Protein AF-A0A1G3A0U7-F1 (afdb_monomer_lite)

Sequence (70 aa):
MIRQVACTLASLLFALTTSARAPQETDEQLKKNLRDKGLVGTWIYDDIEEGYAEAKKSGKPLMIVFRCVP

Secondary structure (DSSP, 8-state):
-HHHHHHHHHHHHHHTT---PPPPPPHHHHHHHHT-PPPPSS---S-HHHHHHHHHHHTSPPP--PPP--

Foldseek 3Di:
DVVVVVVVVVVVVVVVPPDDDPPDDDPVRQCVVVVDDPDDPPDDPPDVPVQVVVCVVVVHDGDDDDDDGD

Radius of gyration: 25.1 Å; chains: 1; bounding box: 65×13×52 Å

Structure (mmCIF, N/CA/C/O backbone):
data_AF-A0A1G3A0U7-F1
#
_entry.id   AF-A0A1G3A0U7-F1
#
loop_
_atom_site.group_PDB
_atom_site.id
_atom_site.type_symbol
_atom_site.label_atom_id
_atom_site.label_alt_id
_atom_site.label_comp_id
_atom_site.label_asym_id
_atom_site.label_entity_id
_atom_site.label_seq_id
_atom_site.pdbx_PDB_ins_code
_atom_site.Cartn_x
_atom_site.Cartn_y
_atom_site.Cartn_z
_atom_site.occupancy
_atom_site.B_iso_or_equiv
_atom_site.auth_seq_id
_atom_site.auth_comp_id
_atom_site.auth_asym_id
_atom_site.auth_atom_id
_atom_site.pdbx_PDB_model_num
ATOM 1 N N . MET A 1 1 ? 53.192 -1.495 -34.549 1.00 61.38 1 MET A N 1
ATOM 2 C CA . MET A 1 1 ? 51.815 -1.563 -35.090 1.00 61.38 1 MET A CA 1
ATOM 3 C C . MET A 1 1 ? 50.897 -2.478 -34.272 1.00 61.38 1 MET A C 1
ATOM 5 O O . MET A 1 1 ? 49.915 -1.974 -33.753 1.00 61.38 1 MET A O 1
ATOM 9 N N . ILE A 1 2 ? 51.230 -3.756 -34.036 1.00 65.06 2 ILE A N 1
ATOM 10 C CA . ILE A 1 2 ? 50.365 -4.718 -33.302 1.00 65.06 2 ILE A CA 1
ATOM 11 C C . ILE A 1 2 ? 49.981 -4.258 -31.873 1.00 65.06 2 ILE A C 1
ATOM 13 O O . ILE A 1 2 ? 48.832 -4.390 -31.466 1.00 65.06 2 ILE A O 1
ATOM 17 N N . ARG A 1 3 ? 50.907 -3.631 -31.128 1.00 65.00 3 ARG A N 1
ATOM 18 C CA . ARG A 1 3 ? 50.657 -3.119 -29.760 1.00 65.00 3 ARG A CA 1
ATOM 19 C C . ARG A 1 3 ? 49.655 -1.955 -29.685 1.00 65.00 3 ARG A C 1
ATOM 21 O O . ARG A 1 3 ? 48.917 -1.864 -28.715 1.00 65.00 3 ARG A O 1
ATOM 28 N N . GLN A 1 4 ? 49.613 -1.084 -30.697 1.00 64.31 4 GLN A N 1
ATOM 29 C CA . GLN A 1 4 ? 48.671 0.048 -30.739 1.00 64.31 4 GLN A CA 1
ATOM 30 C C . GLN A 1 4 ? 47.249 -0.407 -31.085 1.00 64.31 4 GLN A C 1
ATOM 32 O O . GLN A 1 4 ? 46.283 0.105 -30.522 1.00 64.31 4 GLN A O 1
ATOM 37 N N . VAL A 1 5 ? 47.130 -1.411 -31.958 1.00 71.19 5 VAL A N 1
ATOM 38 C CA . VAL A 1 5 ? 45.845 -2.036 -32.298 1.00 71.19 5 VAL A CA 1
ATOM 39 C C . VAL A 1 5 ? 45.264 -2.760 -31.079 1.00 71.19 5 VAL A C 1
ATOM 41 O O . VAL A 1 5 ? 44.081 -2.628 -30.797 1.00 71.19 5 VAL A O 1
ATOM 44 N N . ALA A 1 6 ? 46.098 -3.442 -30.288 1.00 70.94 6 ALA A N 1
ATOM 45 C CA . ALA A 1 6 ? 45.648 -4.124 -29.073 1.00 70.94 6 ALA A CA 1
ATOM 46 C C . ALA A 1 6 ? 45.121 -3.156 -27.994 1.00 70.94 6 ALA A C 1
ATOM 48 O O . ALA A 1 6 ? 44.075 -3.412 -27.402 1.00 70.94 6 ALA A O 1
ATOM 49 N N . CYS A 1 7 ? 45.802 -2.027 -27.759 1.00 69.62 7 CYS A N 1
ATOM 50 C CA . CYS A 1 7 ? 45.344 -1.029 -26.785 1.00 69.62 7 CYS A CA 1
ATOM 51 C C . CYS A 1 7 ? 44.040 -0.346 -27.214 1.00 69.62 7 CYS A C 1
ATOM 53 O O . CYS A 1 7 ? 43.162 -0.147 -26.382 1.00 69.62 7 CYS A O 1
ATOM 55 N N . THR A 1 8 ? 43.889 -0.029 -28.502 1.00 72.44 8 THR A N 1
ATOM 56 C CA . THR A 1 8 ? 42.663 0.602 -29.021 1.00 72.44 8 THR A CA 1
ATOM 57 C C . THR A 1 8 ? 41.467 -0.348 -28.994 1.00 72.44 8 THR A C 1
ATOM 59 O O . THR A 1 8 ? 40.371 0.072 -28.625 1.00 72.44 8 THR A O 1
ATOM 62 N N . LEU A 1 9 ? 41.673 -1.639 -29.276 1.00 72.19 9 LEU A N 1
ATOM 63 C CA . LEU A 1 9 ? 40.621 -2.653 -29.156 1.00 72.19 9 LEU A CA 1
ATOM 64 C C . LEU A 1 9 ? 40.177 -2.847 -27.696 1.00 72.19 9 LEU A C 1
ATOM 66 O O . LEU A 1 9 ? 38.983 -2.925 -27.420 1.00 72.19 9 LEU A O 1
ATOM 70 N N . ALA A 1 10 ? 41.126 -2.878 -26.755 1.00 70.62 10 ALA A N 1
ATOM 71 C CA . ALA A 1 10 ? 40.835 -3.048 -25.332 1.00 70.62 10 ALA A CA 1
ATOM 72 C C . ALA A 1 10 ? 40.034 -1.869 -24.749 1.00 70.62 10 ALA A C 1
ATOM 74 O O . ALA A 1 10 ? 39.099 -2.080 -23.978 1.00 70.62 10 ALA A O 1
ATOM 75 N N . SER A 1 11 ? 40.347 -0.634 -25.155 1.00 68.19 11 SER A N 1
ATOM 76 C CA . SER A 1 11 ? 39.581 0.555 -24.757 1.00 68.19 11 SER A CA 1
ATOM 77 C C . SER A 1 11 ? 38.160 0.558 -25.324 1.00 68.19 11 SER A C 1
ATOM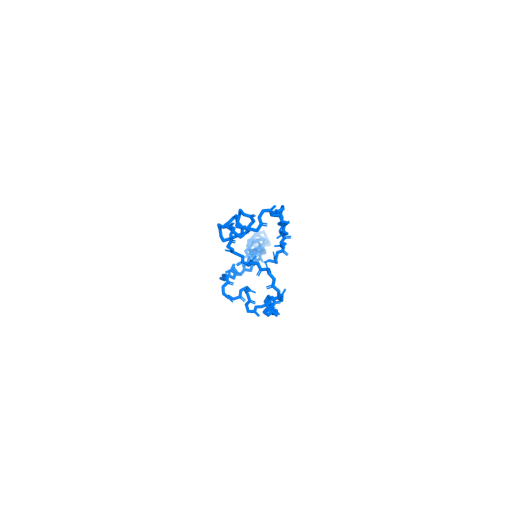 79 O O . SER A 1 11 ? 37.233 0.989 -24.642 1.00 68.19 11 SER A O 1
ATOM 81 N N . LEU A 1 12 ? 37.972 0.042 -26.544 1.00 69.19 12 LEU A N 1
ATOM 82 C CA . LEU A 1 12 ? 36.655 -0.056 -27.173 1.00 69.19 12 LEU A CA 1
ATOM 83 C C . LEU A 1 12 ? 35.771 -1.103 -26.477 1.00 69.19 12 LEU A C 1
ATOM 85 O O . LEU A 1 12 ? 34.599 -0.846 -26.230 1.00 69.19 12 LEU A O 1
ATOM 89 N N . LEU A 1 13 ? 36.343 -2.246 -26.085 1.00 66.81 13 LEU A N 1
ATOM 90 C CA . LEU A 1 13 ? 35.636 -3.288 -25.330 1.00 66.81 13 LEU A CA 1
ATOM 91 C C . LEU A 1 13 ? 35.223 -2.838 -23.919 1.00 66.81 13 LEU A C 1
ATOM 93 O O . LEU A 1 13 ? 34.161 -3.235 -23.447 1.00 66.81 13 LEU A O 1
ATOM 97 N N . PHE A 1 14 ? 36.013 -1.984 -23.261 1.00 66.50 14 PHE A N 1
ATOM 98 C CA . PHE A 1 14 ? 35.672 -1.449 -21.937 1.00 66.50 14 PHE A CA 1
ATOM 99 C C . PHE A 1 14 ? 34.534 -0.414 -21.978 1.00 66.50 14 PHE A C 1
ATOM 101 O O . PHE A 1 14 ? 33.812 -0.252 -21.002 1.00 66.50 14 PHE A O 1
ATOM 108 N N . ALA A 1 15 ? 34.328 0.266 -23.110 1.00 64.88 15 ALA A N 1
ATOM 109 C CA . ALA A 1 15 ? 33.236 1.228 -23.272 1.00 64.88 15 ALA A CA 1
ATOM 110 C C . ALA A 1 15 ? 31.861 0.567 -23.496 1.00 64.88 15 ALA A C 1
ATOM 112 O O . ALA A 1 15 ? 30.841 1.228 -23.324 1.00 64.88 15 ALA A O 1
ATOM 113 N N . LEU A 1 16 ? 31.817 -0.722 -23.862 1.00 62.41 16 LEU A N 1
ATOM 114 C CA . LEU A 1 16 ? 30.568 -1.461 -24.095 1.00 62.41 16 LEU A CA 1
ATOM 115 C C . LEU A 1 16 ? 29.966 -2.089 -22.825 1.00 62.41 16 LEU A C 1
ATOM 117 O O . LEU A 1 16 ? 28.868 -2.635 -22.885 1.00 62.41 16 LEU A O 1
ATOM 121 N N . THR A 1 17 ? 30.649 -2.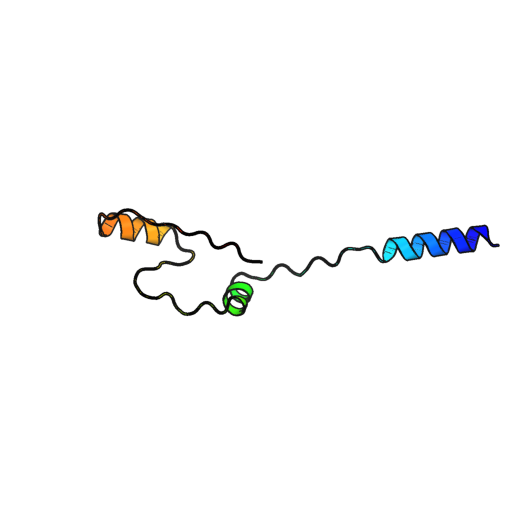031 -21.678 1.00 63.34 17 THR A N 1
ATOM 122 C CA . THR A 1 17 ? 30.163 -2.622 -20.416 1.00 63.34 17 THR A CA 1
ATOM 123 C C . THR A 1 17 ? 29.389 -1.643 -19.534 1.00 63.34 17 THR A C 1
ATOM 125 O O . THR A 1 17 ? 29.081 -1.962 -18.383 1.00 63.34 17 THR A O 1
ATOM 128 N N . THR A 1 18 ? 29.026 -0.463 -20.046 1.00 61.62 18 THR A N 1
ATOM 129 C CA . THR A 1 18 ? 28.100 0.456 -19.376 1.00 61.62 18 THR A CA 1
ATOM 130 C C . THR A 1 18 ? 26.741 -0.219 -19.210 1.00 61.62 18 THR A C 1
ATOM 132 O O . THR A 1 18 ? 25.928 -0.297 -20.126 1.00 61.62 18 THR A O 1
ATOM 135 N N . SER A 1 19 ? 26.532 -0.754 -18.006 1.00 63.81 19 SER A N 1
ATOM 136 C CA . SER A 1 19 ? 25.320 -1.443 -17.580 1.00 63.81 19 SER A CA 1
ATOM 137 C C . SER A 1 19 ? 24.088 -0.589 -17.873 1.00 63.81 19 SER A C 1
ATOM 139 O O . SER A 1 19 ? 23.938 0.514 -17.339 1.00 63.81 19 SER A O 1
ATOM 141 N N . ALA A 1 20 ? 23.212 -1.105 -18.734 1.00 62.81 20 ALA A N 1
ATOM 142 C CA . ALA A 1 20 ? 21.901 -0.535 -18.981 1.00 62.81 20 ALA A CA 1
ATOM 143 C C . ALA A 1 20 ? 21.077 -0.648 -17.692 1.00 62.81 20 ALA A C 1
ATOM 145 O O . ALA A 1 20 ? 20.519 -1.699 -17.378 1.00 62.81 20 ALA A O 1
ATOM 146 N N . ARG A 1 21 ? 21.024 0.434 -16.913 1.00 62.97 21 ARG A N 1
ATOM 147 C CA . ARG A 1 21 ? 20.099 0.533 -15.787 1.00 62.97 21 ARG A CA 1
ATOM 148 C C . ARG A 1 21 ? 18.711 0.769 -16.373 1.00 62.97 21 ARG A C 1
ATOM 150 O O . ARG A 1 21 ? 18.524 1.742 -17.104 1.00 62.97 21 ARG A O 1
ATOM 157 N N . ALA A 1 22 ? 17.771 -0.135 -16.100 1.00 66.56 22 ALA A N 1
ATOM 158 C CA . ALA A 1 22 ? 16.383 0.068 -16.495 1.00 66.56 22 ALA A CA 1
ATOM 159 C C . ALA A 1 22 ? 15.899 1.428 -15.946 1.00 66.56 22 ALA A C 1
ATOM 161 O O . ALA A 1 22 ? 16.247 1.767 -14.808 1.00 66.56 22 ALA A O 1
ATOM 162 N N . PRO A 1 23 ? 15.162 2.229 -16.736 1.00 72.06 23 PRO A N 1
ATOM 163 C CA . PRO A 1 23 ? 14.550 3.454 -16.239 1.00 72.06 23 PRO A CA 1
ATOM 164 C C . PRO A 1 23 ? 13.688 3.133 -15.017 1.00 72.06 23 PRO A C 1
ATOM 166 O O . PRO A 1 23 ? 12.903 2.190 -15.056 1.00 72.06 23 PRO A O 1
ATOM 169 N N . GLN A 1 24 ? 13.851 3.895 -13.937 1.00 72.12 24 GLN A N 1
ATOM 170 C CA . GLN A 1 24 ? 12.991 3.761 -12.766 1.00 72.12 24 GLN A CA 1
ATOM 171 C C . GLN A 1 24 ? 11.584 4.235 -13.156 1.00 72.12 24 GLN A C 1
ATOM 173 O O . GLN A 1 24 ? 11.421 5.376 -13.591 1.00 72.12 24 GLN A O 1
ATOM 178 N N . GLU A 1 25 ? 10.599 3.341 -13.078 1.00 81.38 25 GLU A N 1
ATOM 179 C CA . GLU A 1 25 ? 9.208 3.658 -13.412 1.00 81.38 25 GLU A CA 1
ATOM 180 C C . GLU A 1 25 ? 8.625 4.644 -12.394 1.00 81.38 25 GLU A C 1
ATOM 182 O O . GLU A 1 25 ? 8.988 4.626 -11.216 1.00 81.38 25 GLU A O 1
ATOM 187 N N . THR A 1 26 ? 7.721 5.518 -12.839 1.00 86.31 26 THR A N 1
ATOM 188 C CA . THR A 1 26 ? 6.931 6.333 -11.908 1.00 86.31 26 THR A CA 1
ATOM 189 C C . THR A 1 26 ? 5.891 5.468 -11.199 1.00 86.31 26 THR A C 1
ATOM 191 O O . THR A 1 26 ? 5.447 4.461 -11.750 1.00 86.31 26 THR A O 1
ATOM 194 N N . ASP A 1 27 ? 5.424 5.891 -10.022 1.00 80.62 27 ASP A N 1
ATOM 195 C CA . ASP A 1 27 ? 4.406 5.155 -9.253 1.00 80.62 27 ASP A CA 1
ATOM 196 C C . ASP A 1 27 ? 3.141 4.862 -10.077 1.00 80.62 27 ASP A C 1
ATOM 198 O O . ASP A 1 27 ? 2.567 3.778 -9.993 1.00 80.62 27 ASP A O 1
ATOM 202 N N . GLU A 1 28 ? 2.738 5.798 -10.940 1.00 81.31 28 GLU A N 1
ATOM 203 C CA . GLU A 1 28 ? 1.590 5.631 -11.840 1.00 81.31 28 GLU A CA 1
ATOM 204 C C . GLU A 1 28 ? 1.846 4.611 -12.956 1.00 81.31 28 GLU A C 1
ATOM 206 O O . GLU A 1 28 ? 0.970 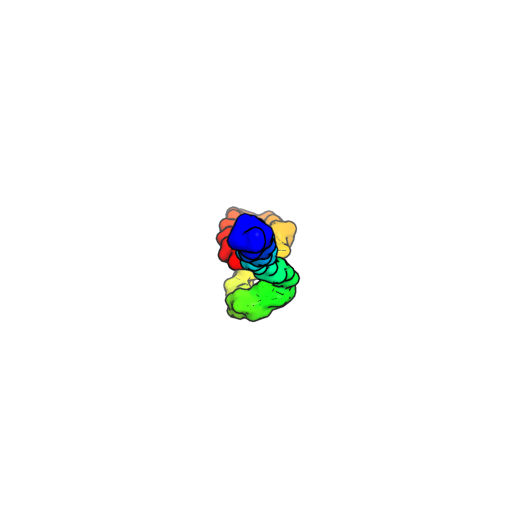3.815 -13.308 1.00 81.31 28 GLU A O 1
ATOM 211 N N . GLN A 1 29 ? 3.055 4.611 -13.524 1.00 84.75 29 GLN A N 1
ATOM 212 C CA . GLN A 1 29 ? 3.459 3.620 -14.523 1.00 84.75 29 GLN A CA 1
ATOM 213 C C . GLN A 1 29 ? 3.519 2.230 -13.897 1.00 84.75 29 GLN A C 1
ATOM 215 O O . GLN A 1 29 ? 2.977 1.281 -14.462 1.00 84.75 29 GLN A O 1
ATOM 220 N N . LEU A 1 30 ? 4.077 2.141 -12.694 1.00 83.50 30 LEU A N 1
ATOM 221 C CA . LEU A 1 30 ? 4.174 0.916 -11.925 1.00 83.50 30 LEU A CA 1
ATOM 222 C C . LEU A 1 30 ? 2.786 0.363 -11.579 1.00 83.50 30 LEU A C 1
ATOM 224 O O . LEU A 1 30 ? 2.495 -0.787 -11.897 1.00 83.50 30 LEU A O 1
ATOM 228 N N . LYS A 1 31 ? 1.875 1.184 -11.038 1.00 79.62 31 LYS A N 1
ATOM 229 C CA . LYS A 1 31 ? 0.472 0.800 -10.768 1.00 79.62 31 LYS A CA 1
ATOM 230 C C . LYS A 1 31 ? -0.221 0.268 -12.028 1.00 79.62 31 LYS A C 1
ATOM 232 O O . LYS A 1 31 ? -0.880 -0.775 -11.993 1.00 79.62 31 LYS A O 1
ATOM 237 N N . LYS A 1 32 ? -0.020 0.930 -13.173 1.00 81.50 32 LYS A N 1
ATOM 238 C CA . LYS A 1 32 ? -0.547 0.481 -14.471 1.00 81.50 32 LYS A CA 1
ATOM 239 C C . LYS A 1 32 ? 0.054 -0.859 -14.914 1.00 81.50 32 LYS A C 1
ATOM 241 O O . LYS A 1 32 ? -0.674 -1.718 -15.417 1.00 81.50 32 LYS A O 1
ATOM 246 N N . ASN A 1 33 ? 1.356 -1.050 -14.725 1.00 82.38 33 ASN A N 1
ATOM 247 C CA . ASN A 1 33 ? 2.081 -2.255 -15.124 1.00 82.38 33 ASN A CA 1
ATOM 248 C C . ASN A 1 33 ? 1.765 -3.463 -14.239 1.00 82.38 33 ASN A C 1
ATOM 250 O O . ASN A 1 33 ? 1.626 -4.574 -14.753 1.00 82.38 33 ASN A O 1
ATOM 254 N N . LEU A 1 34 ? 1.573 -3.252 -12.934 1.00 83.00 34 LEU A N 1
ATOM 255 C CA . LEU A 1 34 ? 1.184 -4.289 -11.974 1.00 83.00 34 LEU A CA 1
ATOM 256 C C . LEU A 1 34 ? -0.231 -4.827 -12.230 1.00 83.00 34 LEU A C 1
ATOM 258 O O . LEU A 1 34 ? -0.559 -5.914 -11.750 1.00 83.00 34 LEU A O 1
ATOM 262 N N . ARG A 1 35 ? -1.034 -4.112 -13.039 1.00 76.12 35 ARG A N 1
ATOM 263 C CA . ARG A 1 35 ? -2.429 -4.440 -13.376 1.00 76.12 35 ARG A CA 1
ATOM 264 C C . ARG A 1 35 ? -3.261 -4.705 -12.125 1.00 76.12 35 ARG A C 1
ATOM 266 O O . ARG A 1 35 ? -4.065 -5.642 -12.103 1.00 76.12 35 ARG A O 1
ATOM 273 N N . ASP A 1 36 ? -3.048 -3.895 -11.094 1.00 73.38 36 ASP A N 1
ATOM 274 C CA . ASP A 1 36 ? -3.760 -4.044 -9.836 1.00 73.38 36 ASP A CA 1
ATOM 275 C C . ASP A 1 36 ? -5.256 -3.919 -10.102 1.00 73.38 36 ASP A C 1
ATOM 277 O O . ASP A 1 36 ? -5.764 -2.906 -10.588 1.00 73.38 36 ASP A O 1
ATOM 281 N N . LYS A 1 37 ? -5.972 -5.017 -9.856 1.00 67.25 37 LYS A N 1
ATOM 282 C CA . LYS A 1 37 ? -7.429 -4.982 -9.844 1.00 67.25 37 LYS A CA 1
ATOM 283 C C . LYS A 1 37 ? -7.829 -4.136 -8.642 1.00 67.25 37 LYS A C 1
ATOM 285 O O . LYS A 1 37 ? -7.175 -4.220 -7.604 1.00 67.25 37 LYS A O 1
ATOM 290 N N . GLY A 1 38 ? -8.882 -3.331 -8.793 1.00 67.56 38 GLY A N 1
ATOM 291 C CA . GLY A 1 38 ? -9.379 -2.482 -7.711 1.00 67.56 38 GLY A CA 1
ATOM 292 C C . GLY A 1 38 ? -9.489 -3.254 -6.393 1.00 67.56 38 GLY A C 1
ATOM 293 O O . GLY A 1 38 ? -9.828 -4.441 -6.388 1.00 67.56 38 GLY A O 1
ATOM 294 N N . LEU A 1 39 ? -9.155 -2.582 -5.294 1.00 72.56 39 LEU A N 1
ATOM 295 C CA . LEU A 1 39 ? -9.163 -3.168 -3.958 1.00 72.56 39 LEU A CA 1
ATOM 296 C C . LEU A 1 39 ? -10.551 -3.741 -3.650 1.00 72.56 39 LEU A C 1
ATOM 298 O O . LEU A 1 39 ? -11.572 -3.099 -3.894 1.00 72.56 39 LEU A O 1
ATOM 302 N N . VAL A 1 40 ? -10.595 -4.971 -3.137 1.00 71.94 40 VAL A N 1
ATOM 303 C CA . VAL A 1 40 ? -11.853 -5.664 -2.827 1.00 71.94 40 VAL A CA 1
ATOM 304 C C . VAL A 1 40 ? -12.096 -5.621 -1.324 1.00 71.94 40 VAL A C 1
ATOM 306 O O . VAL A 1 40 ? -11.337 -6.210 -0.567 1.00 71.94 40 VAL A O 1
ATOM 309 N N . GLY A 1 41 ? -13.179 -4.995 -0.871 1.00 77.50 41 GLY A N 1
ATOM 310 C CA . GLY A 1 41 ? -13.497 -4.912 0.560 1.00 77.50 41 GLY A CA 1
ATOM 311 C C . GLY A 1 41 ? -12.775 -3.753 1.251 1.00 77.50 41 GLY A C 1
ATOM 312 O O . GLY A 1 41 ? -12.735 -2.656 0.711 1.00 77.50 41 GLY A O 1
ATOM 313 N N . THR A 1 42 ? -12.239 -3.973 2.454 1.00 79.81 42 THR A N 1
ATOM 314 C CA . THR A 1 42 ? -11.671 -2.922 3.327 1.00 79.81 42 THR A CA 1
ATOM 315 C C . THR A 1 42 ? -10.161 -2.726 3.162 1.00 79.81 42 THR A C 1
ATOM 317 O O . THR A 1 42 ? -9.495 -2.286 4.096 1.00 79.81 42 THR A O 1
ATOM 320 N N . TRP A 1 43 ? -9.586 -3.120 2.024 1.00 88.06 43 TRP A N 1
ATOM 321 C CA . TRP A 1 43 ? -8.161 -2.899 1.782 1.00 88.06 43 TRP A CA 1
ATOM 322 C C . TRP A 1 43 ? -7.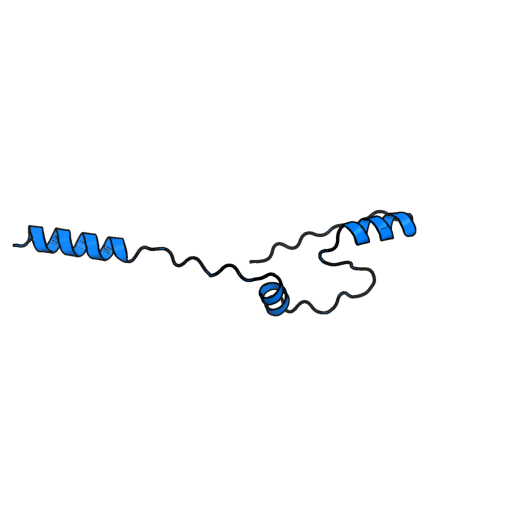909 -1.438 1.427 1.00 88.06 43 TRP A C 1
ATOM 324 O O . TRP A 1 43 ? -8.555 -0.901 0.531 1.00 88.06 43 TRP A O 1
ATOM 334 N N . ILE A 1 44 ? -6.940 -0.839 2.113 1.00 89.62 44 ILE A N 1
ATOM 335 C CA . ILE A 1 44 ? -6.435 0.512 1.875 1.00 89.62 44 ILE A CA 1
ATOM 336 C C . ILE A 1 44 ? -5.039 0.352 1.266 1.00 89.62 44 ILE A C 1
ATOM 338 O O . ILE A 1 44 ? -4.213 -0.387 1.807 1.00 89.62 44 ILE A O 1
ATOM 342 N N . TYR A 1 45 ? -4.795 0.968 0.110 1.00 86.69 45 TYR A N 1
ATOM 343 C CA . TYR A 1 45 ? -3.546 0.821 -0.643 1.00 86.69 45 TYR A CA 1
ATOM 344 C C . TYR A 1 45 ? -2.769 2.123 -0.619 1.00 86.69 45 TYR A C 1
ATOM 346 O O . TYR A 1 45 ? -3.325 3.159 -0.966 1.00 86.69 45 TYR A O 1
ATOM 354 N N . ASP A 1 46 ? -1.483 2.039 -0.276 1.00 87.25 46 ASP A N 1
ATOM 355 C CA . ASP A 1 46 ? -0.556 3.179 -0.331 1.00 87.25 46 ASP A CA 1
ATOM 356 C C . ASP A 1 46 ? -0.959 4.363 0.578 1.00 87.25 46 ASP A C 1
ATOM 358 O O . ASP A 1 46 ? -0.469 5.474 0.413 1.00 87.25 46 ASP A O 1
ATOM 362 N N . ASP A 1 47 ? -1.831 4.116 1.565 1.00 91.56 47 ASP A N 1
ATOM 363 C CA . ASP A 1 47 ? -2.247 5.091 2.578 1.00 91.56 47 ASP A CA 1
ATOM 364 C C . ASP A 1 47 ? -2.246 4.446 3.972 1.00 91.56 47 ASP A C 1
ATOM 366 O O . ASP A 1 47 ? -3.183 3.769 4.405 1.00 91.56 47 ASP A O 1
ATOM 370 N N . ILE A 1 48 ? -1.130 4.608 4.682 1.00 93.56 48 ILE A N 1
ATOM 371 C CA . ILE A 1 48 ? -0.971 4.036 6.021 1.00 93.56 48 ILE A CA 1
ATOM 372 C C . ILE A 1 48 ? -1.733 4.830 7.091 1.00 93.56 48 ILE A C 1
ATOM 374 O O . ILE A 1 48 ? -2.174 4.248 8.084 1.00 93.56 48 ILE A O 1
ATOM 378 N N . GLU A 1 49 ? -1.927 6.133 6.887 1.00 96.75 49 GLU A N 1
ATOM 379 C CA . GLU A 1 49 ? -2.611 7.002 7.846 1.00 96.75 49 GLU A CA 1
ATOM 380 C C . GLU A 1 49 ? -4.111 6.696 7.881 1.00 96.75 49 GLU A C 1
ATOM 382 O O . GLU A 1 49 ? -4.698 6.563 8.961 1.00 96.75 49 GLU A O 1
ATOM 387 N N . GLU A 1 50 ? -4.724 6.472 6.716 1.00 95.38 50 GLU A N 1
ATOM 388 C CA . GLU A 1 50 ? -6.094 5.967 6.620 1.00 95.38 50 GLU A CA 1
ATOM 389 C C . GLU A 1 50 ? -6.213 4.572 7.259 1.00 95.38 50 GLU A C 1
ATOM 391 O O . GLU A 1 50 ? -7.160 4.305 8.006 1.00 95.38 50 GLU A O 1
ATOM 396 N N . GLY A 1 51 ? -5.209 3.707 7.067 1.00 95.25 51 GLY A N 1
ATOM 397 C CA . GLY A 1 51 ? -5.128 2.402 7.727 1.00 95.25 51 GLY A CA 1
ATOM 398 C C . GLY A 1 51 ? -5.185 2.498 9.256 1.00 95.25 51 GLY A C 1
ATOM 399 O O . GLY A 1 51 ? -5.955 1.778 9.903 1.00 95.25 51 GLY A O 1
ATOM 400 N N . TYR A 1 52 ? -4.426 3.421 9.855 1.00 96.88 52 TYR A N 1
ATOM 401 C CA . TYR A 1 52 ? -4.484 3.675 11.298 1.00 96.88 52 TYR A CA 1
ATOM 402 C C . TYR A 1 52 ? -5.834 4.241 11.739 1.00 96.88 52 TYR A C 1
ATOM 404 O O . TYR A 1 52 ? -6.361 3.835 12.783 1.00 96.88 52 TYR A O 1
ATOM 412 N N . ALA A 1 53 ? -6.409 5.157 10.958 1.00 97.12 53 ALA A N 1
ATOM 413 C CA . ALA A 1 53 ? -7.706 5.747 11.257 1.00 97.12 53 ALA A CA 1
ATOM 414 C C . ALA A 1 53 ? -8.821 4.686 11.288 1.00 97.12 53 ALA A C 1
ATOM 416 O O . ALA A 1 53 ? -9.604 4.651 12.243 1.00 97.12 53 ALA A O 1
ATOM 417 N N . GLU A 1 54 ? -8.866 3.778 10.310 1.00 95.31 54 GLU A N 1
ATOM 418 C CA . GLU A 1 54 ? -9.885 2.724 10.240 1.00 95.31 54 GLU A CA 1
ATOM 419 C C . GLU A 1 54 ? -9.684 1.653 11.324 1.00 95.31 54 GLU A C 1
ATOM 421 O O . GLU A 1 54 ? -10.655 1.203 11.940 1.00 95.31 54 GLU A O 1
ATOM 426 N N . ALA A 1 55 ? -8.441 1.293 11.658 1.00 96.31 55 ALA A N 1
ATOM 427 C CA . ALA A 1 55 ? -8.159 0.400 12.785 1.00 96.31 55 ALA A CA 1
ATOM 428 C C . ALA A 1 55 ? -8.646 0.996 14.119 1.00 96.31 55 ALA A C 1
ATOM 430 O O . ALA A 1 55 ? -9.326 0.327 14.901 1.00 96.31 55 ALA A O 1
ATOM 431 N N . LYS A 1 56 ? -8.384 2.290 14.351 1.00 97.06 56 LYS A N 1
ATOM 432 C CA . LYS A 1 56 ? -8.845 3.002 15.551 1.00 97.06 56 LYS A CA 1
ATOM 433 C C . LYS A 1 56 ? -10.368 3.097 15.615 1.00 97.06 56 LYS A C 1
ATOM 435 O O . LYS A 1 56 ? -10.949 2.869 16.672 1.00 97.06 56 LYS A O 1
ATOM 440 N N . LYS A 1 57 ? -11.011 3.423 14.493 1.00 96.88 57 LYS A N 1
ATOM 441 C CA . LYS A 1 57 ? -12.470 3.535 14.375 1.00 96.88 57 LYS A CA 1
ATOM 442 C C . LYS A 1 57 ? -13.173 2.193 14.569 1.00 96.88 57 LYS A C 1
ATOM 444 O O . LYS A 1 57 ? -14.215 2.141 15.214 1.00 96.88 57 LYS A O 1
ATOM 449 N N . SER A 1 58 ? -12.617 1.117 14.018 1.00 95.50 58 SER A N 1
ATOM 450 C CA . SER A 1 58 ? -13.205 -0.224 14.094 1.00 95.50 58 SER A CA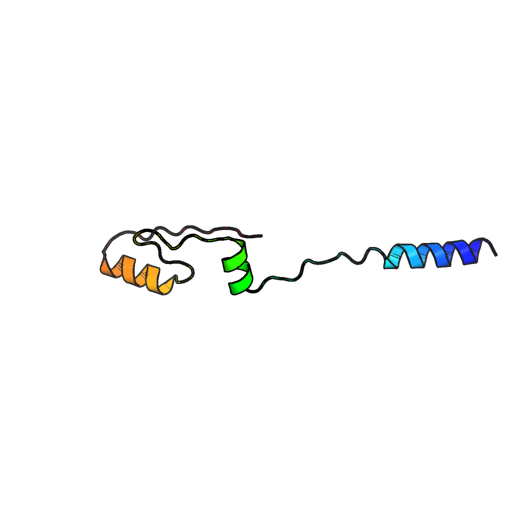 1
ATOM 451 C C . SER A 1 58 ? -12.905 -0.957 15.405 1.00 95.50 58 SER A C 1
ATOM 453 O O . SER A 1 58 ? -13.593 -1.927 15.725 1.00 95.50 58 SER A O 1
ATOM 455 N N . GLY A 1 59 ? -11.881 -0.529 16.151 1.00 97.56 59 GLY A N 1
ATOM 456 C CA . GLY A 1 59 ? -11.408 -1.212 17.357 1.00 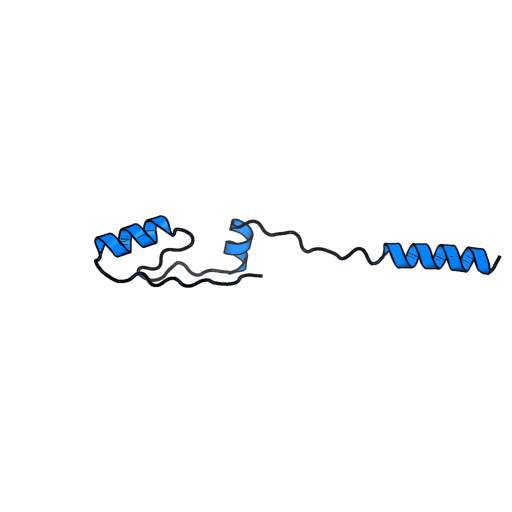97.56 59 GLY A CA 1
ATOM 457 C C . GLY A 1 59 ? -10.747 -2.565 17.074 1.00 97.56 59 GLY A C 1
ATOM 458 O O . GLY A 1 59 ? -10.603 -3.378 17.987 1.00 97.56 59 GLY A O 1
ATOM 459 N N . LYS A 1 60 ? -10.375 -2.838 15.817 1.00 95.38 60 LYS A N 1
ATOM 460 C CA . LYS A 1 60 ? -9.760 -4.099 15.385 1.00 95.38 60 LYS A CA 1
ATOM 461 C C . LYS A 1 60 ? -8.257 -3.922 15.134 1.00 95.38 60 LYS A C 1
ATOM 463 O O . LYS A 1 60 ? -7.831 -2.830 14.760 1.00 95.38 60 LYS A O 1
ATOM 468 N N . PRO A 1 61 ? -7.444 -4.984 15.294 1.00 96.62 61 PRO A N 1
ATOM 469 C CA . PRO A 1 61 ? -6.036 -4.948 14.905 1.00 96.62 61 PRO A CA 1
ATOM 470 C C . PRO A 1 61 ? -5.851 -4.617 13.419 1.00 96.62 61 PRO A C 1
ATOM 472 O O . PRO A 1 61 ? -6.610 -5.094 12.574 1.00 96.62 61 PRO A O 1
ATOM 475 N N . LEU A 1 62 ? -4.807 -3.844 13.110 1.00 95.56 62 LEU A N 1
ATOM 476 C CA . LEU A 1 62 ? -4.405 -3.527 11.741 1.00 95.56 62 LEU A CA 1
ATOM 477 C C . LEU A 1 62 ? -3.517 -4.645 11.174 1.00 95.56 62 LEU A C 1
ATOM 479 O O . LEU A 1 62 ? -2.493 -4.983 11.767 1.00 95.56 62 LEU A O 1
ATOM 483 N N . MET A 1 63 ? -3.887 -5.190 10.012 1.00 94.50 63 MET A N 1
ATOM 484 C CA . MET A 1 63 ? -3.039 -6.099 9.237 1.00 94.50 63 MET A CA 1
ATOM 485 C C . MET A 1 63 ? -2.376 -5.326 8.097 1.00 94.50 63 MET A C 1
ATOM 487 O O . MET A 1 63 ? -3.065 -4.751 7.260 1.00 94.50 63 MET A O 1
ATOM 491 N N . ILE A 1 64 ? -1.044 -5.349 8.058 1.00 93.69 64 ILE A N 1
ATOM 492 C CA . ILE A 1 64 ? -0.241 -4.674 7.034 1.00 93.69 64 ILE A CA 1
ATOM 493 C C . ILE A 1 64 ? 0.441 -5.734 6.177 1.00 93.69 64 ILE A C 1
ATOM 495 O O . ILE A 1 64 ? 1.064 -6.658 6.702 1.00 93.69 64 ILE A O 1
ATOM 499 N N . VAL A 1 65 ? 0.338 -5.589 4.857 1.00 91.12 65 VAL A N 1
ATOM 500 C CA . VAL A 1 65 ? 1.050 -6.428 3.890 1.00 91.12 65 VAL A CA 1
ATOM 501 C C . VAL A 1 65 ? 1.941 -5.547 3.030 1.00 91.12 65 VAL A C 1
ATOM 503 O O . VAL A 1 65 ? 1.489 -4.556 2.462 1.00 91.12 65 VAL A O 1
ATOM 506 N N . PHE A 1 66 ? 3.214 -5.916 2.928 1.00 89.50 66 PHE A N 1
ATOM 507 C CA . PHE A 1 66 ? 4.138 -5.284 1.997 1.00 89.50 66 PHE A CA 1
ATOM 508 C C . PHE A 1 66 ? 4.217 -6.126 0.737 1.00 89.50 66 PHE A C 1
ATOM 510 O O . PHE A 1 66 ? 4.452 -7.335 0.795 1.00 89.50 66 PHE A O 1
ATOM 517 N N . ARG A 1 67 ? 4.041 -5.477 -0.409 1.00 82.50 67 ARG A N 1
ATOM 518 C CA . ARG A 1 67 ? 4.309 -6.084 -1.704 1.00 82.50 67 ARG A CA 1
ATOM 519 C C . ARG A 1 67 ? 5.630 -5.544 -2.219 1.00 82.50 67 ARG A C 1
ATOM 521 O O . ARG A 1 67 ? 5.758 -4.352 -2.468 1.00 82.50 67 ARG A O 1
ATOM 528 N N . CYS A 1 68 ? 6.594 -6.432 -2.415 1.00 83.81 68 CYS A N 1
ATOM 529 C CA . CYS A 1 68 ? 7.766 -6.101 -3.209 1.00 83.81 68 CYS A CA 1
ATOM 530 C C . CYS A 1 68 ? 7.368 -6.099 -4.688 1.00 83.81 68 CYS A C 1
ATOM 532 O O . CYS A 1 68 ? 6.728 -7.036 -5.171 1.00 83.81 68 CYS A O 1
ATOM 534 N N . VAL A 1 69 ? 7.737 -5.036 -5.386 1.00 80.56 69 VAL A N 1
ATOM 535 C CA . VAL A 1 69 ? 7.472 -4.815 -6.809 1.00 80.56 69 VAL A CA 1
ATOM 536 C C . VAL A 1 69 ? 8.818 -4.627 -7.525 1.00 80.56 69 VAL A C 1
ATOM 538 O O . VAL A 1 69 ? 9.777 -4.243 -6.850 1.00 80.56 69 VAL A O 1
ATOM 541 N N . PRO A 1 70 ? 8.930 -5.004 -8.814 1.00 74.25 70 PRO A N 1
ATOM 542 C CA . PRO A 1 70 ? 10.189 -4.936 -9.562 1.00 74.25 70 PRO A CA 1
ATOM 543 C C . PRO A 1 70 ? 10.780 -3.529 -9.674 1.00 74.25 70 PRO A C 1
ATOM 545 O O . PRO A 1 70 ? 9.989 -2.561 -9.689 1.00 74.25 70 PRO A O 1
#

pLDDT: mean 79.87, std 11.94, range [61.38, 97.56]